Protein AF-A0A914VDV8-F1 (afdb_monomer_lite)

Foldseek 3Di:
DDDPPPQVVCVVDQWDADPNDIAGHHDDDPVVADPVQWDWDADPVQQKIWIWGWDDDPVDTDIDIDIDRDPPPHDPPDD

pLDDT: mean 82.39, std 16.28, range [38.53, 97.62]

InterPro domains:
  IPR002068 Alpha crystallin/Hsp20 domain [PF00011] (20-77)
  IPR002068 Alpha crystallin/Hsp20 domain [PS01031] (6-79)
  IPR008978 HSP20-like chaperone [G3DSA:2.60.40.790] (3-78)
  IPR008978 HSP20-like chaperone [SSF49764] (19-78)

Sequence (79 aa):
TVSTNVEAFRLRNPIVEEDGTKKMKLEFDVRRFIPSEVSVKTNTKDNSLTIDAEHKSDDAKYEFHRYYVLPQGVKADGK

Structure (mmCIF, N/CA/C/O backbone):
data_AF-A0A914VDV8-F1
#
_entry.id   AF-A0A914VDV8-F1
#
loop_
_atom_site.group_PDB
_atom_site.id
_atom_site.type_symbol
_atom_site.label_atom_id
_atom_site.label_alt_id
_atom_site.label_comp_id
_atom_site.label_asym_id
_atom_site.label_entity_id
_atom_site.label_seq_id
_atom_site.pdbx_PDB_ins_code
_atom_site.Cartn_x
_atom_site.Cartn_y
_atom_site.Cartn_z
_atom_site.occupancy
_atom_site.B_iso_or_equiv
_atom_site.auth_seq_id
_atom_site.auth_comp_id
_atom_site.auth_asym_id
_atom_site.auth_atom_id
_atom_site.pdbx_PDB_model_num
ATOM 1 N N . THR A 1 1 ? -5.622 -4.593 -23.414 1.00 38.53 1 THR A N 1
ATOM 2 C CA . THR A 1 1 ? -6.093 -3.506 -22.529 1.00 38.53 1 THR A CA 1
ATOM 3 C C . THR A 1 1 ? -6.885 -4.087 -21.377 1.00 38.53 1 THR A C 1
ATOM 5 O O . THR A 1 1 ? -8.094 -4.209 -21.479 1.00 38.53 1 THR A O 1
ATOM 8 N N . VAL A 1 2 ? -6.226 -4.543 -20.310 1.00 42.25 2 VAL A N 1
ATOM 9 C CA . VAL A 1 2 ? -6.915 -5.127 -19.145 1.00 42.25 2 VAL A CA 1
ATOM 10 C C . VAL A 1 2 ? -6.071 -4.826 -17.913 1.00 42.25 2 VAL A C 1
ATOM 12 O O . VAL A 1 2 ? -5.104 -5.539 -17.693 1.00 42.25 2 VAL A O 1
ATOM 15 N N . SER A 1 3 ? -6.356 -3.757 -17.160 1.00 46.78 3 SER A N 1
ATOM 16 C CA . SER A 1 3 ? -5.877 -3.604 -15.762 1.00 46.78 3 SER A CA 1
ATOM 17 C C . SER A 1 3 ? -6.606 -2.505 -14.972 1.00 46.78 3 SER A C 1
ATOM 19 O O . SER A 1 3 ? -6.705 -2.613 -13.761 1.00 46.78 3 SER A O 1
ATOM 21 N N . THR A 1 4 ? -7.216 -1.496 -15.599 1.00 50.91 4 THR A N 1
ATOM 22 C CA . THR A 1 4 ? -7.842 -0.382 -14.851 1.00 50.91 4 THR A CA 1
ATOM 23 C C . THR A 1 4 ? -9.189 -0.713 -14.188 1.00 50.91 4 THR A C 1
ATOM 25 O O . THR A 1 4 ? -9.518 -0.148 -13.148 1.00 50.91 4 THR A O 1
ATOM 28 N N . ASN A 1 5 ? -9.982 -1.638 -14.741 1.00 50.97 5 ASN A N 1
ATOM 29 C CA . ASN A 1 5 ? -11.365 -1.850 -14.281 1.00 50.97 5 ASN A CA 1
ATOM 30 C C . ASN A 1 5 ? -11.509 -2.705 -13.006 1.00 50.97 5 ASN A C 1
ATOM 32 O O . ASN A 1 5 ? -12.529 -2.595 -12.325 1.00 50.97 5 ASN A O 1
ATOM 36 N N . VAL A 1 6 ? -10.523 -3.544 -12.666 1.00 51.22 6 VAL A N 1
ATOM 37 C CA . VAL A 1 6 ? -10.615 -4.461 -11.510 1.00 51.22 6 VAL A CA 1
ATOM 38 C C . VAL A 1 6 ? -10.288 -3.743 -10.199 1.00 51.22 6 VAL A C 1
ATOM 40 O O . VAL A 1 6 ? -11.022 -3.910 -9.225 1.00 51.22 6 VAL A O 1
ATOM 43 N N . GLU A 1 7 ? -9.267 -2.880 -10.187 1.00 54.31 7 GLU A N 1
ATOM 44 C CA . GLU A 1 7 ? -8.945 -2.037 -9.024 1.00 54.31 7 GLU A CA 1
ATOM 45 C C . GLU A 1 7 ? -10.136 -1.149 -8.644 1.00 54.31 7 GLU A C 1
ATOM 47 O O . GLU A 1 7 ? -10.586 -1.140 -7.500 1.00 54.31 7 GLU A O 1
ATOM 52 N N . ALA A 1 8 ? -10.738 -0.479 -9.632 1.00 52.19 8 ALA A N 1
ATOM 53 C CA . ALA A 1 8 ? -11.910 0.366 -9.415 1.00 52.19 8 ALA A CA 1
ATOM 54 C C . ALA A 1 8 ? -13.133 -0.413 -8.890 1.00 52.19 8 ALA A C 1
ATOM 56 O O . ALA A 1 8 ? -14.025 0.170 -8.278 1.00 52.19 8 ALA A O 1
ATOM 57 N N . PHE A 1 9 ? -13.228 -1.724 -9.137 1.00 48.88 9 PHE A N 1
ATOM 58 C CA . PHE A 1 9 ? -14.314 -2.551 -8.609 1.00 48.88 9 PHE A CA 1
ATOM 59 C C . PHE A 1 9 ? -14.091 -2.947 -7.144 1.00 48.88 9 PHE A C 1
ATOM 61 O O . PHE A 1 9 ? -15.010 -2.787 -6.345 1.00 48.88 9 PHE A O 1
ATOM 68 N N . ARG A 1 10 ? -12.882 -3.376 -6.752 1.00 55.25 10 ARG A N 1
ATOM 69 C CA . ARG A 1 10 ? -12.607 -3.764 -5.350 1.00 55.25 10 ARG A CA 1
ATOM 70 C C . ARG A 1 10 ? -12.566 -2.577 -4.388 1.00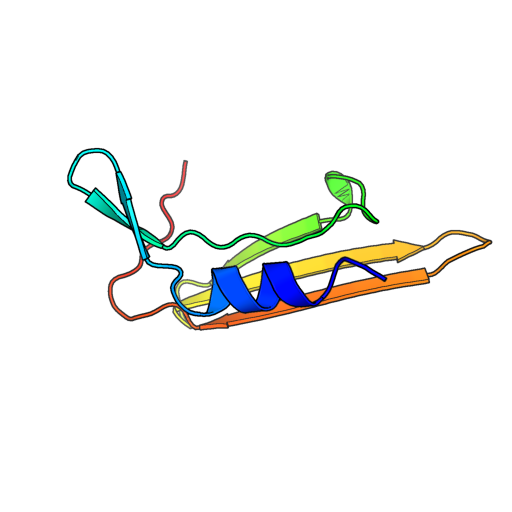 55.25 10 ARG A C 1
ATOM 72 O O . ARG A 1 10 ? -12.883 -2.732 -3.216 1.00 55.25 10 ARG A O 1
ATOM 79 N N . LEU A 1 11 ? -12.287 -1.377 -4.892 1.00 62.69 11 LEU A N 1
ATOM 80 C CA . LEU A 1 11 ? -12.377 -0.145 -4.105 1.00 62.69 11 LEU A CA 1
ATOM 81 C C . LEU A 1 11 ? -13.819 0.323 -3.844 1.00 62.69 11 LEU A C 1
ATOM 83 O O . LEU A 1 11 ? -14.033 1.127 -2.940 1.00 62.69 11 LEU A O 1
ATOM 87 N N . ARG A 1 12 ? -14.813 -0.154 -4.610 1.00 63.56 12 ARG A N 1
ATOM 88 C CA . ARG A 1 12 ? -16.218 0.277 -4.464 1.00 63.56 12 ARG A CA 1
ATOM 89 C C . ARG A 1 12 ? -16.942 -0.377 -3.288 1.00 63.56 12 ARG A C 1
ATOM 91 O O . ARG A 1 12 ? -17.872 0.225 -2.765 1.00 63.56 12 ARG A O 1
ATOM 98 N N . ASN A 1 13 ? -16.526 -1.570 -2.865 1.00 72.12 13 ASN A N 1
ATOM 99 C CA . ASN A 1 13 ? -17.021 -2.198 -1.641 1.00 72.12 13 ASN A CA 1
ATOM 100 C C . ASN A 1 13 ? -15.905 -3.021 -0.976 1.00 72.12 13 ASN A C 1
ATOM 102 O O . ASN A 1 13 ? -15.799 -4.221 -1.227 1.00 72.12 13 ASN A O 1
ATOM 106 N N . PRO A 1 14 ? -15.055 -2.385 -0.156 1.00 82.19 14 PRO A N 1
ATOM 107 C CA . PRO A 1 14 ? -13.900 -3.045 0.436 1.00 82.19 14 PRO A CA 1
ATOM 108 C C . PRO A 1 14 ? -14.256 -3.848 1.697 1.00 82.19 14 PRO A C 1
ATOM 110 O O . PRO A 1 14 ? -13.362 -4.403 2.324 1.00 82.19 14 PRO A O 1
ATOM 113 N N . ILE A 1 15 ? -15.524 -3.897 2.121 1.00 84.56 15 ILE A N 1
ATOM 114 C CA . ILE A 1 15 ? -15.920 -4.619 3.336 1.00 84.56 15 ILE A CA 1
ATOM 115 C C . ILE A 1 15 ? -16.177 -6.090 3.008 1.00 84.56 15 ILE A C 1
ATOM 117 O O . ILE A 1 15 ? -17.016 -6.415 2.169 1.00 84.56 15 ILE A O 1
ATOM 121 N N . VAL A 1 16 ? -15.474 -6.972 3.711 1.00 87.19 16 VAL A N 1
ATOM 122 C CA . VAL A 1 16 ? -15.617 -8.430 3.639 1.00 87.19 16 VAL A CA 1
ATOM 123 C C . VAL A 1 16 ? -15.926 -8.987 5.027 1.00 87.19 16 VAL A C 1
ATOM 125 O O . VAL A 1 16 ? -15.575 -8.377 6.037 1.00 87.19 16 VAL A O 1
ATOM 128 N N . GLU A 1 17 ? -16.587 -10.138 5.091 1.00 88.62 17 GLU A N 1
ATOM 129 C CA . GLU A 1 17 ? -16.828 -10.866 6.339 1.00 88.62 17 GLU A CA 1
ATOM 130 C C . GLU A 1 17 ? -16.057 -12.186 6.300 1.00 88.62 17 GLU A C 1
ATOM 132 O O . GLU A 1 17 ? -16.231 -12.984 5.381 1.00 88.62 17 GLU A O 1
ATOM 137 N N . GLU A 1 18 ? -15.179 -12.391 7.279 1.00 86.94 18 GLU A N 1
ATOM 138 C CA . GLU A 1 18 ? -14.356 -13.592 7.432 1.00 86.94 18 GLU A CA 1
ATOM 139 C C . GLU A 1 18 ? -14.434 -14.038 8.893 1.00 86.94 18 GLU A C 1
ATOM 141 O O . GLU A 1 18 ? -14.190 -13.233 9.794 1.00 86.94 18 GLU A O 1
ATOM 146 N N . ASP A 1 19 ? -14.798 -15.300 9.133 1.00 89.19 19 ASP A N 1
ATOM 147 C CA . ASP A 1 19 ? -14.922 -15.888 10.476 1.00 89.19 19 ASP A CA 1
ATOM 148 C C . ASP A 1 19 ? -15.836 -15.078 11.424 1.00 89.19 19 ASP A C 1
ATOM 150 O O . ASP A 1 19 ? -15.536 -14.875 12.600 1.00 89.19 19 ASP A O 1
ATOM 154 N N . GLY A 1 20 ? -16.943 -14.542 10.893 1.00 90.25 20 GLY A N 1
ATOM 155 C CA . GLY A 1 20 ? -17.882 -13.686 11.634 1.00 90.25 20 GLY A CA 1
ATOM 156 C C . GLY A 1 20 ? -17.344 -12.287 11.967 1.00 90.25 20 GLY A C 1
ATOM 157 O O . GLY A 1 20 ? -18.002 -11.522 12.672 1.00 90.25 20 GLY A O 1
ATOM 158 N N . THR A 1 21 ? -16.159 -11.928 11.464 1.00 85.94 21 THR A N 1
ATOM 159 C CA . THR A 1 21 ? -15.538 -10.615 11.659 1.00 85.94 21 THR A CA 1
ATOM 160 C C . THR A 1 21 ? -15.591 -9.808 10.369 1.00 85.94 21 THR A C 1
ATOM 162 O O . THR A 1 21 ? -15.104 -10.236 9.321 1.00 85.94 21 THR A O 1
ATOM 165 N N . LYS A 1 22 ? -16.139 -8.592 10.445 1.00 85.75 22 LYS A N 1
ATOM 166 C CA . LYS A 1 22 ? -16.112 -7.642 9.327 1.00 85.75 22 LYS A CA 1
ATOM 167 C C . LYS A 1 22 ? -14.737 -6.993 9.235 1.00 85.75 22 LYS A C 1
ATOM 169 O O . LYS A 1 22 ? -14.283 -6.365 10.189 1.00 85.75 22 LYS A O 1
ATOM 174 N N . LYS A 1 23 ? -14.094 -7.121 8.078 1.00 85.50 23 LYS A N 1
ATOM 175 C CA . LYS A 1 23 ? -12.778 -6.556 7.773 1.00 85.50 23 LYS A CA 1
ATOM 176 C C . LYS A 1 23 ? -12.869 -5.669 6.541 1.00 85.50 23 LYS A C 1
ATOM 178 O O . LYS A 1 23 ? -13.718 -5.867 5.676 1.00 85.50 23 LYS A O 1
ATOM 183 N N . MET A 1 24 ? -11.961 -4.708 6.444 1.00 83.69 24 MET A N 1
ATOM 184 C CA . MET A 1 24 ? -11.757 -3.956 5.213 1.00 83.69 24 MET A CA 1
ATOM 185 C C . MET A 1 24 ? -10.586 -4.567 4.442 1.00 83.69 24 MET A C 1
ATOM 187 O O . MET A 1 24 ? -9.478 -4.645 4.965 1.00 83.69 24 MET A O 1
ATOM 191 N N . LYS A 1 25 ? -10.830 -4.996 3.204 1.00 85.25 25 LYS A N 1
ATOM 192 C CA . LYS A 1 25 ? -9.845 -5.585 2.300 1.00 85.25 25 LYS A CA 1
ATOM 193 C C . LYS A 1 25 ? -9.606 -4.652 1.117 1.00 85.25 25 LYS A C 1
ATOM 195 O O . LYS A 1 25 ? -10.515 -4.369 0.341 1.00 85.25 25 LYS A O 1
ATOM 200 N N . LEU A 1 26 ? -8.366 -4.192 0.983 1.00 84.62 26 LEU A N 1
ATOM 201 C CA . LEU A 1 26 ? -7.900 -3.372 -0.132 1.00 84.62 26 LEU A CA 1
ATOM 202 C C . LEU A 1 26 ? -6.918 -4.186 -0.973 1.00 84.62 26 LEU A C 1
ATOM 204 O O . LEU A 1 26 ? -6.091 -4.916 -0.429 1.00 84.62 26 LEU A O 1
ATOM 208 N N . GLU A 1 27 ? -7.012 -4.066 -2.294 1.00 86.00 27 GLU A N 1
ATOM 209 C CA . GLU A 1 27 ? -6.144 -4.775 -3.234 1.00 86.00 27 GLU A CA 1
ATOM 210 C C . GLU A 1 27 ? -5.647 -3.819 -4.312 1.00 86.00 27 GLU A C 1
ATOM 212 O O . GLU A 1 27 ? -6.429 -3.056 -4.882 1.00 86.00 27 GLU A O 1
ATOM 217 N N . PHE A 1 28 ? -4.347 -3.892 -4.585 1.00 86.31 28 PHE A N 1
ATOM 218 C CA . PHE A 1 28 ? -3.637 -3.009 -5.503 1.00 86.31 28 PHE A CA 1
ATOM 219 C C . PHE A 1 28 ? -2.809 -3.841 -6.477 1.00 86.31 28 PHE A C 1
ATOM 221 O O . PHE A 1 28 ? -2.155 -4.807 -6.075 1.00 86.31 28 PHE A O 1
ATOM 228 N N . ASP A 1 29 ? -2.819 -3.466 -7.752 1.00 87.81 29 ASP A N 1
ATOM 229 C CA . ASP A 1 29 ? -1.976 -4.077 -8.770 1.00 87.81 29 ASP A CA 1
ATOM 230 C C . ASP A 1 29 ? -0.601 -3.401 -8.795 1.00 87.81 29 ASP A C 1
ATOM 232 O O . ASP A 1 29 ? -0.362 -2.421 -9.500 1.00 87.81 29 ASP A O 1
ATOM 236 N N . VAL A 1 30 ? 0.326 -3.961 -8.018 1.00 91.62 30 VAL A N 1
ATOM 237 C CA . VAL A 1 30 ? 1.719 -3.500 -7.923 1.00 91.62 30 VAL A CA 1
ATOM 238 C C . VAL A 1 30 ? 2.688 -4.389 -8.709 1.00 91.62 30 VAL A C 1
ATOM 240 O O . VAL A 1 30 ? 3.877 -4.421 -8.418 1.00 91.62 30 VAL A O 1
ATOM 243 N N . ARG A 1 31 ? 2.221 -5.110 -9.742 1.00 93.69 31 ARG A N 1
ATOM 244 C CA . ARG A 1 31 ? 3.044 -6.091 -10.491 1.00 93.69 31 ARG A CA 1
ATOM 245 C C . ARG A 1 31 ? 4.276 -5.511 -11.203 1.00 93.69 31 ARG A C 1
ATOM 247 O O . ARG A 1 31 ? 5.086 -6.276 -11.715 1.00 93.69 31 ARG A O 1
ATOM 254 N N . ARG A 1 32 ? 4.404 -4.184 -11.278 1.00 94.25 32 ARG A N 1
ATOM 255 C CA . ARG A 1 32 ? 5.566 -3.479 -11.851 1.00 94.25 32 ARG A CA 1
ATOM 256 C C . ARG A 1 32 ? 6.693 -3.226 -10.847 1.00 94.25 32 ARG A C 1
ATOM 258 O O . ARG A 1 32 ? 7.716 -2.689 -11.251 1.00 94.25 32 ARG A O 1
ATOM 265 N N . PHE A 1 33 ? 6.489 -3.582 -9.583 1.00 96.75 33 PHE A N 1
ATOM 266 C CA . PHE A 1 33 ? 7.403 -3.306 -8.481 1.00 96.75 33 PHE A CA 1
ATOM 267 C C . PHE A 1 33 ? 7.797 -4.614 -7.796 1.00 96.75 33 PHE A C 1
ATOM 269 O O . PHE A 1 33 ? 6.989 -5.544 -7.699 1.00 96.75 33 PHE A O 1
ATOM 276 N N . ILE A 1 34 ? 9.027 -4.693 -7.297 1.00 96.44 34 ILE A N 1
ATOM 277 C CA . ILE A 1 34 ? 9.440 -5.796 -6.417 1.00 96.44 34 ILE A CA 1
ATOM 278 C C . ILE A 1 34 ? 8.985 -5.528 -4.972 1.00 96.44 34 ILE A C 1
ATOM 280 O O . ILE A 1 34 ? 8.743 -4.376 -4.613 1.00 96.44 34 ILE A O 1
ATOM 284 N N . PRO A 1 35 ? 8.903 -6.548 -4.092 1.00 96.56 35 PRO A N 1
ATOM 285 C CA . PRO A 1 35 ? 8.408 -6.353 -2.726 1.00 96.56 35 PRO A CA 1
ATOM 286 C C . PRO A 1 35 ? 9.135 -5.262 -1.926 1.00 96.56 35 PRO A C 1
ATOM 288 O O . PRO A 1 35 ? 8.505 -4.583 -1.126 1.00 96.56 35 PRO A O 1
ATOM 291 N N . SER A 1 36 ? 10.439 -5.063 -2.149 1.00 97.06 36 SER A N 1
ATOM 292 C CA . SER A 1 36 ? 11.227 -4.031 -1.458 1.00 97.06 36 SER A CA 1
ATOM 293 C C . SER A 1 36 ? 10.980 -2.606 -1.959 1.00 97.06 36 SER A C 1
ATOM 295 O O . SER A 1 36 ? 11.365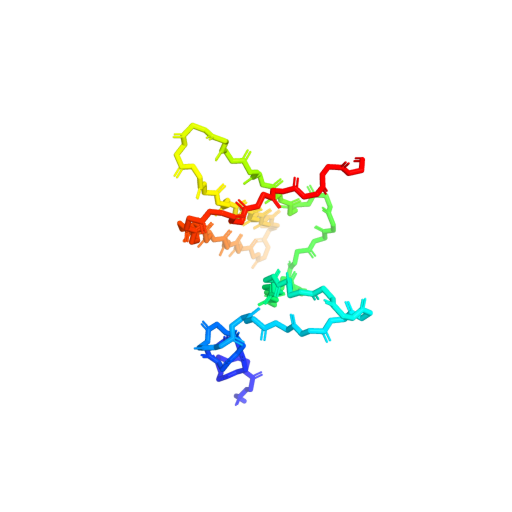 -1.661 -1.279 1.00 97.06 36 SER A O 1
ATOM 297 N N . GLU A 1 37 ? 10.374 -2.440 -3.135 1.00 97.62 37 GLU A N 1
ATOM 298 C CA . GLU A 1 37 ? 10.011 -1.130 -3.690 1.00 97.62 37 GLU A CA 1
ATOM 299 C C . GLU A 1 37 ? 8.642 -0.657 -3.197 1.00 97.62 37 GLU A C 1
ATOM 301 O O . GLU A 1 37 ? 8.304 0.505 -3.388 1.00 97.62 37 GLU A O 1
ATOM 306 N N . VAL A 1 38 ? 7.853 -1.530 -2.559 1.00 96.88 38 VAL A N 1
ATOM 307 C CA . VAL A 1 38 ? 6.498 -1.221 -2.091 1.00 96.88 38 VAL A CA 1
ATOM 308 C C . VAL A 1 38 ? 6.510 -0.949 -0.587 1.00 96.88 38 VAL A C 1
ATOM 310 O O . VAL A 1 38 ? 6.908 -1.790 0.217 1.00 96.88 38 VAL A O 1
ATOM 313 N N . SER A 1 39 ? 6.010 0.217 -0.186 1.00 96.50 39 SER A N 1
ATOM 314 C CA . SER A 1 39 ? 5.818 0.609 1.207 1.00 96.50 39 SER A CA 1
ATOM 315 C C . SER A 1 39 ? 4.336 0.757 1.521 1.00 96.50 39 SER A C 1
ATOM 317 O O . SER A 1 39 ? 3.602 1.421 0.794 1.00 96.50 39 SER A O 1
ATOM 319 N N . VAL A 1 40 ? 3.905 0.162 2.633 1.00 93.62 40 VAL A N 1
ATOM 320 C CA . VAL A 1 40 ? 2.549 0.306 3.169 1.00 93.62 40 VAL A CA 1
ATOM 321 C C . VAL A 1 40 ? 2.657 0.871 4.578 1.00 93.62 40 VAL A C 1
ATOM 323 O O . VAL A 1 40 ? 3.314 0.284 5.438 1.00 93.62 40 VAL A O 1
ATOM 326 N N . LYS A 1 41 ? 2.028 2.022 4.825 1.00 92.25 41 LYS A N 1
ATOM 327 C CA . LYS A 1 41 ? 2.083 2.715 6.118 1.00 92.25 41 LYS A CA 1
ATOM 328 C C . LYS A 1 41 ? 0.685 3.045 6.596 1.00 92.25 41 LYS A C 1
ATOM 330 O O . LYS A 1 41 ? -0.082 3.666 5.870 1.00 92.25 41 LYS A O 1
ATOM 335 N N . THR A 1 42 ? 0.382 2.675 7.836 1.00 89.44 42 THR A N 1
ATOM 336 C CA . THR A 1 42 ? -0.812 3.168 8.526 1.00 89.44 42 THR A CA 1
ATOM 337 C C . THR A 1 42 ? -0.422 4.320 9.436 1.00 89.44 42 THR A C 1
ATOM 339 O O . THR A 1 42 ? 0.537 4.205 10.200 1.00 89.44 42 THR A O 1
ATOM 342 N N . ASN A 1 43 ? -1.176 5.411 9.392 1.00 89.00 43 ASN A N 1
ATOM 343 C CA . ASN A 1 43 ? -1.050 6.503 10.339 1.00 89.00 43 ASN A CA 1
ATOM 344 C C . ASN A 1 43 ? -2.292 6.537 11.241 1.00 89.00 43 ASN A C 1
ATOM 346 O O . ASN A 1 43 ? -3.435 6.645 10.805 1.00 89.00 43 ASN A O 1
ATOM 350 N N . THR A 1 44 ? -2.062 6.373 12.542 1.00 83.44 44 THR A N 1
ATOM 351 C CA . THR A 1 44 ? -3.127 6.265 13.546 1.00 83.44 44 THR A CA 1
ATOM 352 C C . THR A 1 44 ? -3.690 7.620 13.965 1.00 83.44 44 THR A C 1
ATOM 354 O O . THR A 1 44 ? -4.795 7.670 14.497 1.00 83.44 44 THR A O 1
ATOM 357 N N . LYS A 1 45 ? -2.962 8.721 13.727 1.00 85.94 45 LYS A N 1
ATOM 358 C CA . LYS A 1 45 ? -3.421 10.079 14.063 1.00 85.94 45 LYS A CA 1
ATOM 359 C C . LYS A 1 45 ? -4.434 10.605 13.052 1.00 85.94 45 LYS A C 1
ATOM 361 O O . LYS A 1 45 ? -5.367 11.296 13.441 1.00 85.94 45 LYS A O 1
ATOM 366 N N . ASP A 1 46 ? -4.238 10.289 11.776 1.00 85.62 46 ASP A N 1
ATOM 367 C CA . ASP A 1 46 ? -5.124 10.688 10.674 1.00 85.62 46 ASP A CA 1
ATOM 368 C C . ASP A 1 46 ? -6.047 9.547 10.206 1.00 85.62 46 ASP A C 1
ATOM 370 O O . ASP A 1 46 ? -6.863 9.746 9.309 1.00 85.62 46 ASP A O 1
ATOM 374 N N . ASN A 1 47 ? -5.938 8.372 10.839 1.00 88.75 47 ASN A N 1
ATOM 375 C CA . ASN A 1 47 ? -6.664 7.154 10.494 1.00 88.75 47 ASN A CA 1
ATOM 376 C C . ASN A 1 47 ? -6.565 6.839 8.995 1.00 88.75 47 ASN A C 1
ATOM 378 O O . ASN A 1 47 ? -7.579 6.647 8.324 1.00 88.75 47 ASN A O 1
ATOM 382 N N . SER A 1 48 ? -5.344 6.837 8.459 1.00 89.38 48 SER A N 1
ATOM 383 C CA . SER A 1 48 ? -5.099 6.673 7.028 1.00 89.38 48 SER A CA 1
ATOM 384 C C . SER A 1 48 ? -4.115 5.553 6.700 1.00 89.38 48 SER A C 1
ATOM 386 O O . SER A 1 48 ? -3.328 5.112 7.538 1.00 89.38 48 SER A O 1
ATOM 388 N N . LEU A 1 49 ? -4.175 5.097 5.451 1.00 90.50 49 LEU A N 1
ATOM 389 C CA . LEU A 1 49 ? -3.263 4.145 4.837 1.00 90.50 49 LEU A CA 1
ATOM 390 C C . LEU A 1 49 ? -2.626 4.788 3.605 1.00 90.50 49 LEU A C 1
ATOM 392 O O . LEU A 1 49 ? -3.333 5.217 2.691 1.00 90.50 49 LEU A O 1
ATOM 396 N N . THR A 1 50 ? -1.302 4.774 3.552 1.00 93.44 50 THR A N 1
ATOM 397 C CA . THR A 1 50 ? -0.527 5.179 2.379 1.00 93.44 50 THR A CA 1
ATOM 398 C C . THR A 1 50 ? 0.150 3.959 1.769 1.00 93.44 50 THR A C 1
ATOM 400 O O . THR A 1 50 ? 0.738 3.151 2.494 1.00 93.44 50 THR A O 1
ATOM 403 N N . ILE A 1 51 ? 0.066 3.833 0.444 1.00 94.44 51 ILE A N 1
ATOM 404 C CA . ILE A 1 51 ? 0.842 2.883 -0.352 1.00 94.44 51 ILE A CA 1
ATOM 405 C C . ILE A 1 51 ? 1.706 3.680 -1.321 1.00 94.44 51 ILE A C 1
ATOM 407 O O . ILE A 1 51 ? 1.173 4.406 -2.162 1.00 94.44 51 ILE A O 1
ATOM 411 N N . ASP A 1 52 ? 3.015 3.502 -1.214 1.00 96.62 52 ASP A N 1
ATOM 412 C CA . ASP A 1 52 ? 4.001 4.112 -2.096 1.00 96.62 52 ASP A CA 1
ATOM 413 C C . ASP A 1 52 ? 4.822 3.015 -2.767 1.00 96.62 52 ASP A C 1
ATOM 415 O O . ASP A 1 52 ? 5.269 2.083 -2.098 1.00 96.62 52 ASP A O 1
ATOM 419 N N . ALA A 1 53 ? 5.042 3.127 -4.073 1.00 97.31 53 ALA A N 1
ATOM 420 C CA . ALA A 1 53 ? 6.033 2.332 -4.774 1.00 97.31 53 ALA A CA 1
ATOM 421 C C . ALA A 1 53 ? 6.715 3.145 -5.873 1.00 97.31 53 ALA A C 1
ATOM 423 O O . ALA A 1 53 ? 6.054 3.851 -6.636 1.00 97.31 53 ALA A O 1
ATOM 424 N N . GLU A 1 54 ? 8.035 3.025 -5.962 1.00 97.38 54 GLU A N 1
ATOM 425 C CA . GLU A 1 54 ? 8.843 3.673 -6.991 1.00 97.38 54 GLU A CA 1
ATOM 426 C C . GLU A 1 54 ? 9.827 2.655 -7.568 1.00 97.38 54 GLU A C 1
ATOM 428 O O . GLU A 1 54 ? 10.535 1.973 -6.831 1.00 97.38 54 GLU A O 1
ATOM 433 N N . HIS A 1 55 ? 9.865 2.563 -8.896 1.00 97.06 55 HIS A N 1
ATOM 434 C CA . HIS A 1 55 ? 10.831 1.765 -9.639 1.00 97.06 55 HIS A CA 1
ATOM 435 C C . HIS A 1 55 ? 11.569 2.667 -10.621 1.00 97.06 55 HIS A C 1
ATOM 437 O O . HIS A 1 55 ? 10.945 3.435 -11.363 1.00 97.06 55 HIS A O 1
ATOM 443 N N . LYS A 1 56 ? 12.894 2.536 -10.670 1.00 96.69 56 LYS A N 1
ATOM 444 C CA . LYS A 1 56 ? 13.739 3.253 -11.622 1.00 96.69 56 LYS A CA 1
ATOM 445 C C . LYS A 1 56 ? 14.831 2.336 -12.162 1.00 96.69 56 LYS A C 1
ATOM 447 O O . LYS A 1 56 ? 15.632 1.803 -11.400 1.00 96.69 56 LYS A O 1
ATOM 452 N N . SER A 1 57 ? 14.879 2.221 -13.480 1.00 95.00 57 SER A N 1
ATOM 453 C CA . SER A 1 57 ? 15.929 1.563 -14.258 1.00 95.00 57 SER A CA 1
ATOM 454 C C . SER A 1 57 ? 16.337 2.458 -15.432 1.00 95.00 57 SER A C 1
ATOM 456 O O . SER A 1 57 ? 15.786 3.548 -15.607 1.00 95.00 57 SER A O 1
ATOM 458 N N . ASP A 1 58 ? 17.306 2.011 -16.228 1.00 97.12 58 ASP A N 1
ATOM 459 C CA . ASP A 1 58 ? 17.765 2.753 -17.408 1.00 97.12 58 ASP A CA 1
ATOM 460 C C . ASP A 1 58 ? 16.666 2.878 -18.480 1.00 97.12 58 ASP A C 1
ATOM 462 O O . ASP A 1 58 ? 16.588 3.892 -19.173 1.00 97.12 58 ASP A O 1
ATOM 466 N N . ASP A 1 59 ? 15.767 1.892 -18.556 1.00 95.56 59 ASP A N 1
ATOM 467 C CA . ASP A 1 59 ? 14.725 1.811 -19.585 1.00 95.56 59 ASP A CA 1
ATOM 468 C C . ASP A 1 59 ? 13.345 2.292 -19.108 1.00 95.56 59 ASP A C 1
ATOM 470 O O . ASP A 1 59 ? 12.456 2.555 -19.925 1.00 95.56 59 ASP A O 1
ATOM 474 N N . ALA A 1 60 ? 13.119 2.389 -17.792 1.00 92.69 60 ALA A N 1
ATOM 475 C CA . ALA A 1 60 ? 11.800 2.698 -17.254 1.00 92.69 60 ALA A CA 1
ATOM 476 C C . ALA A 1 60 ? 11.820 3.404 -15.894 1.00 92.69 60 ALA A C 1
ATOM 478 O O . ALA A 1 60 ? 12.634 3.126 -15.014 1.00 92.69 60 ALA A O 1
ATOM 479 N N . LYS A 1 61 ? 10.815 4.262 -15.691 1.00 96.50 61 LYS A N 1
ATOM 480 C CA . LYS A 1 61 ? 10.455 4.824 -14.389 1.00 96.50 61 LYS A CA 1
ATOM 481 C C . LYS A 1 61 ? 8.960 4.619 -14.141 1.00 96.50 61 LYS A C 1
ATOM 483 O O . LYS A 1 61 ? 8.144 5.001 -14.982 1.00 96.50 61 LYS A O 1
ATOM 488 N N . TYR A 1 62 ? 8.608 4.031 -13.000 1.00 95.44 62 TYR A N 1
ATOM 489 C CA . TYR A 1 62 ? 7.224 3.839 -12.564 1.00 95.44 62 TYR A CA 1
ATOM 490 C C . TYR A 1 62 ? 7.038 4.369 -11.147 1.00 95.44 62 TYR A C 1
ATOM 492 O O . TYR A 1 62 ? 7.893 4.170 -10.290 1.00 95.44 62 TYR A O 1
ATOM 500 N N . GLU A 1 63 ? 5.895 4.998 -10.904 1.00 95.38 63 GLU A N 1
ATOM 501 C CA . GLU A 1 63 ? 5.487 5.504 -9.595 1.00 95.38 63 GLU A CA 1
ATOM 502 C C . GLU A 1 63 ? 4.045 5.060 -9.329 1.00 95.38 63 GLU A C 1
ATOM 504 O O . GLU A 1 63 ? 3.194 5.087 -10.225 1.00 95.38 63 GLU A O 1
ATOM 509 N N . PHE A 1 64 ? 3.772 4.632 -8.101 1.00 94.06 64 PHE A N 1
ATOM 510 C CA . PHE A 1 64 ? 2.442 4.295 -7.615 1.00 94.06 64 PHE A CA 1
ATOM 511 C C . PHE A 1 64 ? 2.250 4.924 -6.241 1.00 94.06 64 PHE A C 1
ATOM 513 O O . PHE A 1 64 ? 2.918 4.551 -5.282 1.00 94.06 64 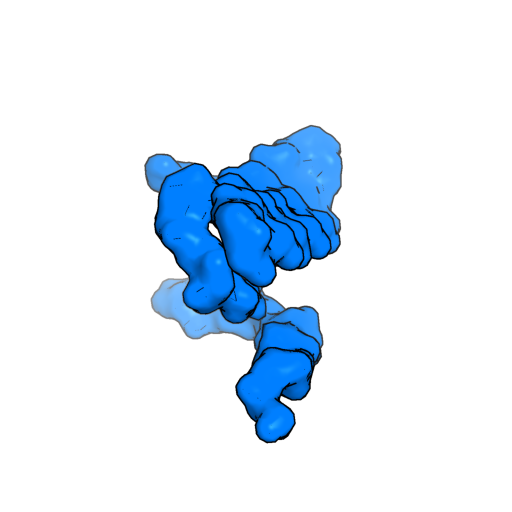PHE A O 1
ATOM 520 N N . HIS A 1 65 ? 1.307 5.859 -6.152 1.00 93.94 65 HIS A N 1
ATOM 521 C CA . HIS A 1 65 ? 0.976 6.551 -4.912 1.00 93.94 65 HIS A CA 1
ATOM 522 C C . HIS A 1 65 ? -0.518 6.447 -4.652 1.00 93.94 65 HIS A C 1
ATOM 524 O O . HIS A 1 65 ? -1.348 6.846 -5.478 1.00 93.94 65 HIS A O 1
ATOM 530 N N . ARG A 1 66 ? -0.872 5.913 -3.487 1.00 92.06 66 ARG A N 1
ATOM 531 C CA . ARG A 1 66 ? -2.251 5.846 -3.018 1.00 92.06 66 ARG A CA 1
ATOM 532 C C . ARG A 1 66 ? -2.341 6.283 -1.570 1.00 92.06 66 ARG A C 1
ATOM 534 O O . ARG A 1 66 ? -1.548 5.871 -0.734 1.00 92.06 66 ARG A O 1
ATOM 541 N N . TYR A 1 67 ? -3.376 7.059 -1.289 1.00 90.06 67 TYR A N 1
ATOM 542 C CA . TYR A 1 67 ? -3.746 7.492 0.047 1.00 90.06 67 TYR A CA 1
ATOM 543 C C . TYR A 1 67 ? -5.212 7.145 0.288 1.00 90.06 67 TYR A C 1
ATOM 545 O O . TYR A 1 67 ? -6.070 7.457 -0.542 1.00 90.06 67 TYR A O 1
ATOM 553 N N . TYR A 1 68 ? -5.492 6.500 1.416 1.00 87.12 68 TYR A N 1
ATOM 554 C CA . TYR A 1 68 ? -6.832 6.112 1.836 1.00 87.12 68 TYR A CA 1
ATOM 555 C C . TYR A 1 68 ? -7.097 6.607 3.243 1.00 87.12 68 TYR A C 1
ATOM 557 O O . TYR A 1 68 ? -6.410 6.218 4.181 1.00 87.12 68 TYR A O 1
ATO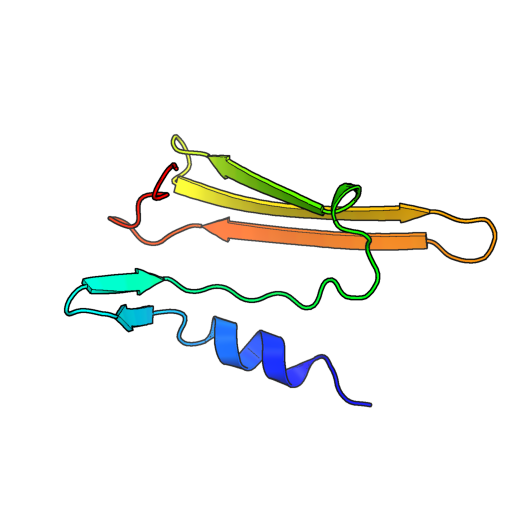M 565 N N . VAL A 1 69 ? -8.153 7.398 3.401 1.00 87.19 69 VAL A N 1
AT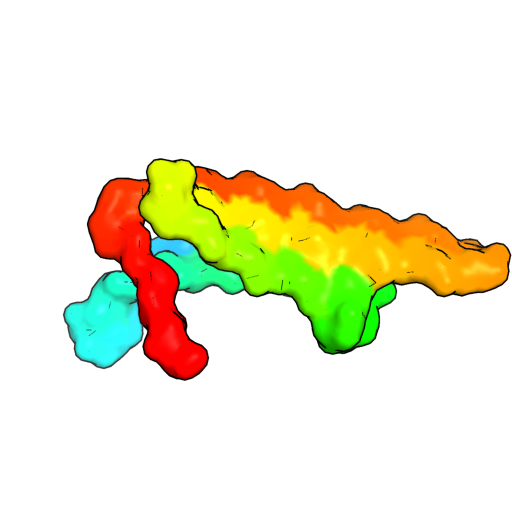OM 566 C CA . VAL A 1 69 ? -8.740 7.636 4.719 1.00 87.19 69 VAL A CA 1
ATOM 567 C C . VAL A 1 69 ? -9.549 6.401 5.086 1.00 87.19 69 VAL A C 1
ATOM 569 O O . VAL A 1 69 ? -10.436 5.983 4.338 1.00 87.19 69 VAL A O 1
ATOM 572 N N . LEU A 1 70 ? -9.230 5.795 6.222 1.00 84.62 70 LEU A N 1
ATOM 573 C CA . LEU A 1 70 ? -9.937 4.625 6.710 1.00 84.62 70 LEU A CA 1
ATOM 574 C C . LEU A 1 70 ? -11.252 5.074 7.370 1.00 84.62 70 LEU A C 1
ATOM 576 O O . LEU A 1 70 ? -11.285 6.106 8.052 1.00 84.62 70 LEU A O 1
ATOM 580 N N . PRO A 1 71 ? -12.346 4.310 7.211 1.00 81.94 71 PRO A N 1
ATOM 581 C CA . PRO A 1 71 ? -13.570 4.550 7.961 1.00 81.94 71 PRO A CA 1
ATOM 582 C C . PRO A 1 71 ? -13.319 4.549 9.474 1.00 81.94 71 PRO A C 1
ATOM 584 O O . PRO A 1 71 ? -12.421 3.867 9.978 1.00 81.94 71 PRO A O 1
ATOM 587 N N . GLN A 1 72 ? -14.151 5.281 10.217 1.00 80.00 72 GLN A N 1
ATOM 588 C CA . GLN A 1 72 ? -14.101 5.246 11.677 1.00 80.00 72 GLN A CA 1
ATOM 589 C C . GLN A 1 72 ? -14.296 3.814 12.193 1.00 80.00 72 GLN A C 1
ATOM 591 O O . GLN A 1 72 ? -15.153 3.075 11.714 1.00 80.00 72 GLN A O 1
ATOM 596 N N . GLY A 1 73 ? -13.492 3.429 13.185 1.00 78.75 73 GLY A N 1
ATOM 597 C CA . GLY A 1 73 ? -13.551 2.104 13.805 1.00 78.75 73 GLY A CA 1
ATOM 598 C C . GLY A 1 73 ? -12.720 1.026 13.104 1.00 78.75 73 GLY A C 1
ATOM 599 O O . GLY A 1 73 ? -12.484 -0.017 13.711 1.00 78.75 73 GLY A O 1
ATOM 600 N N . VAL A 1 74 ? -12.210 1.276 11.891 1.00 80.75 74 VAL A N 1
ATOM 601 C CA . VAL A 1 74 ? -11.191 0.411 11.284 1.00 80.75 74 VAL A CA 1
ATOM 602 C C . VAL A 1 74 ? -9.870 0.637 12.010 1.00 80.75 74 VAL A C 1
ATOM 604 O O . VAL A 1 74 ? -9.395 1.763 12.112 1.00 80.75 74 VAL A O 1
ATOM 607 N N . LYS A 1 75 ? -9.277 -0.440 12.522 1.00 74.94 75 LYS A N 1
ATOM 608 C CA . LYS A 1 75 ? -7.954 -0.426 13.149 1.00 74.94 75 LYS A CA 1
ATOM 609 C C . LYS A 1 75 ? -7.024 -1.303 12.327 1.00 74.94 75 LYS A C 1
ATOM 611 O O . LYS A 1 75 ? -7.443 -2.366 11.874 1.00 74.94 75 LYS A O 1
ATOM 616 N N . ALA A 1 76 ? -5.779 -0.868 12.145 1.00 69.12 76 ALA A N 1
ATOM 617 C CA . ALA A 1 76 ? -4.754 -1.769 11.641 1.00 69.12 76 ALA A CA 1
ATOM 618 C C . ALA A 1 76 ? -4.583 -2.914 12.642 1.00 69.12 76 ALA A C 1
ATOM 620 O O . ALA A 1 76 ? -4.337 -2.673 13.826 1.00 69.12 76 ALA A O 1
ATOM 621 N N . ASP A 1 77 ? -4.741 -4.142 12.160 1.0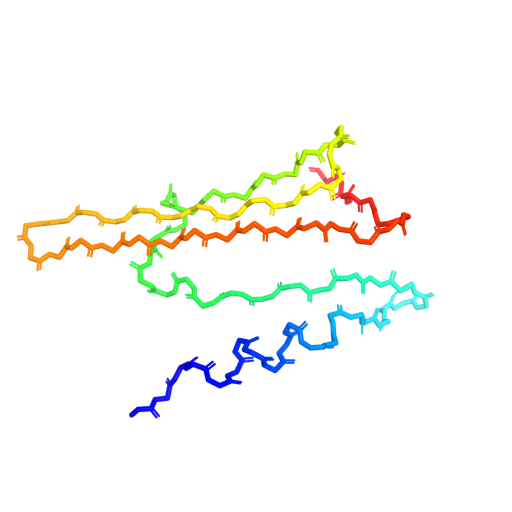0 64.75 77 ASP A N 1
ATOM 622 C CA . ASP A 1 77 ? -4.375 -5.334 12.910 1.00 64.75 77 ASP A CA 1
ATOM 623 C C . ASP A 1 77 ? -2.853 -5.470 12.797 1.00 64.75 77 ASP A C 1
ATOM 625 O O . ASP A 1 77 ? -2.320 -5.921 11.782 1.00 64.75 77 ASP A O 1
ATOM 629 N N . GLY A 1 78 ? -2.142 -4.912 13.775 1.00 55.28 78 GLY A N 1
ATOM 630 C CA . GLY A 1 78 ? -0.696 -5.052 13.860 1.00 55.28 78 GLY A CA 1
ATOM 631 C C . GLY A 1 78 ? -0.365 -6.485 14.254 1.00 55.28 78 GLY A C 1
ATOM 632 O O . GLY A 1 78 ? -0.630 -6.872 15.390 1.00 55.28 78 GLY A O 1
ATOM 633 N N . LYS A 1 79 ? 0.210 -7.256 13.330 1.00 39.16 79 LYS A N 1
ATOM 634 C CA . LYS A 1 79 ? 1.055 -8.394 13.701 1.00 39.16 79 LYS A CA 1
ATOM 635 C C . LYS A 1 79 ? 2.484 -7.927 13.910 1.00 39.16 79 LYS A C 1
ATOM 637 O O . LYS A 1 79 ? 2.949 -7.113 13.082 1.00 39.16 79 LYS A O 1
#

Organism: NCBI:txid2011161

Secondary structure (DSSP, 8-state):
--SHHHHHHHTT--EEEETTEEEE------TTS-GGGEEEEEETTTTEEEEEEEEE-SS-EEEEEEEEEPPTT------

Radius of gyration: 14.63 Å; chains: 1; bounding box: 36×27×37 Å